Protein AF-A0AAD4QZI2-F1 (afdb_monomer_lite)

Sequence (74 aa):
MDNINRAKGAGTVSRRTAYEWYAKFKSENLTIEDNPRSGRPHEVDRAVVAYAVEIVVLQFPLPPAIGLEMPPDI

Structure (mmCIF, N/CA/C/O backbone):
data_AF-A0AAD4QZI2-F1
#
_entry.id   AF-A0AAD4QZI2-F1
#
loop_
_atom_site.group_PDB
_atom_site.id
_atom_site.type_symbol
_atom_site.label_atom_id
_atom_site.label_alt_id
_atom_site.label_comp_id
_atom_site.label_asym_id
_atom_site.label_entity_id
_atom_site.label_seq_id
_atom_site.pdbx_PDB_ins_code
_atom_site.Cartn_x
_atom_site.Cartn_y
_atom_site.Cartn_z
_atom_site.occupancy
_atom_site.B_iso_or_equiv
_atom_site.auth_seq_id
_atom_site.auth_comp_id
_atom_site.auth_asym_id
_atom_site.auth_atom_id
_atom_site.pdbx_PDB_model_num
ATOM 1 N N . MET A 1 1 ? 5.570 3.910 -16.638 1.00 60.34 1 MET A N 1
ATOM 2 C CA . MET A 1 1 ? 6.318 3.224 -15.552 1.00 60.34 1 MET A CA 1
ATOM 3 C C . MET A 1 1 ? 7.803 3.126 -15.856 1.00 60.34 1 MET A C 1
ATOM 5 O O . MET A 1 1 ? 8.595 3.095 -14.922 1.00 60.34 1 MET A O 1
ATOM 9 N N . ASP A 1 2 ? 8.182 3.140 -17.134 1.00 70.81 2 ASP A N 1
ATOM 10 C CA . ASP A 1 2 ? 9.566 2.930 -17.564 1.00 70.81 2 ASP A CA 1
ATOM 11 C C . ASP A 1 2 ? 10.517 4.014 -17.064 1.00 70.81 2 ASP A C 1
ATOM 13 O O . ASP A 1 2 ? 11.629 3.697 -16.679 1.00 70.81 2 ASP A O 1
ATOM 17 N N . ASN A 1 3 ? 10.066 5.267 -16.945 1.00 81.06 3 ASN A N 1
ATOM 18 C CA . ASN A 1 3 ? 10.907 6.350 -16.423 1.00 81.06 3 ASN A CA 1
ATOM 19 C C . ASN A 1 3 ? 11.300 6.145 -14.948 1.00 81.06 3 ASN A C 1
ATOM 21 O O . ASN A 1 3 ? 12.449 6.383 -14.589 1.00 81.06 3 ASN A O 1
ATOM 25 N N . ILE A 1 4 ? 10.378 5.661 -14.103 1.00 79.88 4 ILE A N 1
ATOM 26 C CA . ILE A 1 4 ? 10.649 5.401 -12.676 1.00 79.88 4 ILE A CA 1
ATOM 27 C C . ILE A 1 4 ? 11.586 4.200 -12.541 1.00 79.88 4 ILE A C 1
ATOM 29 O O . ILE A 1 4 ? 12.612 4.291 -11.871 1.00 79.88 4 ILE A O 1
ATOM 33 N N . ASN A 1 5 ? 11.278 3.106 -13.240 1.00 80.75 5 ASN A N 1
ATOM 34 C CA . ASN A 1 5 ? 12.099 1.896 -13.199 1.00 80.75 5 ASN A CA 1
ATOM 35 C C . ASN A 1 5 ? 13.479 2.113 -13.852 1.00 80.75 5 ASN A C 1
ATOM 37 O O . ASN A 1 5 ? 14.473 1.550 -13.409 1.00 80.75 5 ASN A O 1
ATOM 41 N N . ARG A 1 6 ? 13.586 2.986 -14.858 1.00 82.19 6 ARG A N 1
ATOM 42 C CA . ARG A 1 6 ? 14.869 3.387 -15.452 1.00 82.19 6 ARG A CA 1
ATOM 43 C C . ARG A 1 6 ? 15.716 4.221 -14.493 1.00 82.19 6 ARG A C 1
ATOM 45 O O . ARG A 1 6 ? 16.930 4.072 -14.487 1.00 82.19 6 ARG A O 1
ATOM 52 N N . ALA A 1 7 ? 15.096 5.096 -13.701 1.00 85.62 7 ALA A N 1
ATOM 53 C CA . ALA A 1 7 ? 15.810 5.978 -12.779 1.00 85.62 7 ALA A CA 1
ATOM 54 C C . ALA A 1 7 ? 16.185 5.307 -11.445 1.00 85.62 7 ALA A C 1
ATOM 56 O O . ALA A 1 7 ? 17.149 5.728 -10.808 1.00 85.62 7 ALA A O 1
ATOM 57 N N . LYS A 1 8 ? 15.412 4.312 -10.990 1.00 84.88 8 LYS A N 1
ATOM 58 C CA . LYS A 1 8 ? 15.541 3.712 -9.647 1.00 84.88 8 LYS A CA 1
ATOM 59 C C . LYS A 1 8 ? 15.813 2.206 -9.634 1.00 84.88 8 LYS A C 1
ATOM 61 O O . LYS A 1 8 ? 16.074 1.659 -8.567 1.00 84.88 8 LYS A O 1
ATOM 66 N N . GLY A 1 9 ? 15.827 1.568 -10.801 1.00 84.94 9 GLY A N 1
ATOM 67 C CA . GLY A 1 9 ? 16.062 0.137 -10.952 1.00 84.94 9 GLY A CA 1
ATOM 68 C C . GLY A 1 9 ? 14.802 -0.629 -11.352 1.00 84.94 9 GLY A C 1
ATOM 69 O O . GLY A 1 9 ? 13.664 -0.203 -11.142 1.00 84.94 9 GLY A O 1
ATOM 70 N N . ALA A 1 10 ? 15.001 -1.789 -11.973 1.00 82.12 10 ALA A N 1
ATOM 71 C CA . ALA A 1 10 ? 13.892 -2.656 -12.338 1.00 82.12 10 ALA A CA 1
ATOM 72 C C . ALA A 1 10 ? 13.145 -3.124 -11.077 1.00 82.12 10 ALA A C 1
ATOM 74 O O . ALA A 1 10 ? 13.760 -3.528 -10.094 1.00 82.12 10 ALA A O 1
ATOM 75 N N . GLY A 1 11 ? 11.812 -3.071 -11.113 1.00 81.81 11 GLY A N 1
ATOM 76 C CA . GLY A 1 11 ? 10.961 -3.527 -10.011 1.00 81.81 11 GLY A CA 1
ATOM 77 C C . GLY A 1 11 ? 10.680 -2.492 -8.919 1.00 81.81 11 GLY A C 1
ATOM 78 O O . GLY A 1 11 ? 9.948 -2.819 -7.991 1.00 81.81 11 GLY A O 1
ATOM 79 N N . THR A 1 12 ? 11.178 -1.251 -9.028 1.00 82.88 12 THR A N 1
ATOM 80 C CA . THR A 1 12 ? 10.915 -0.208 -8.017 1.00 82.88 12 THR A CA 1
ATOM 81 C C . THR A 1 12 ? 9.424 0.060 -7.823 1.00 82.88 12 THR A C 1
ATOM 83 O O . THR A 1 12 ? 8.971 0.195 -6.690 1.00 82.88 12 THR A O 1
ATOM 86 N N . VAL A 1 13 ? 8.646 0.144 -8.907 1.00 84.31 13 VAL A N 1
ATOM 87 C CA . VAL A 1 13 ? 7.191 0.320 -8.819 1.00 84.31 13 VAL A CA 1
ATOM 88 C C . VAL A 1 13 ? 6.491 -0.603 -9.807 1.00 84.31 13 VAL A C 1
ATOM 90 O O . VAL A 1 13 ? 6.782 -0.614 -11.009 1.00 84.31 13 VAL A O 1
ATOM 93 N N . SER A 1 14 ? 5.523 -1.368 -9.298 1.00 86.75 14 SER A N 1
ATOM 94 C CA . SER A 1 14 ? 4.650 -2.179 -10.142 1.00 86.75 14 SER A CA 1
ATOM 95 C C . SER A 1 14 ? 3.722 -1.284 -10.970 1.00 86.75 14 SER A C 1
ATOM 97 O O . SER A 1 14 ? 3.320 -0.198 -10.542 1.00 86.75 14 SER A O 1
ATOM 99 N N . ARG A 1 15 ? 3.316 -1.753 -12.156 1.00 86.94 15 ARG A N 1
ATOM 100 C CA . ARG A 1 15 ? 2.339 -1.027 -12.981 1.00 86.94 15 ARG A CA 1
ATOM 101 C C . ARG A 1 15 ? 1.056 -0.739 -12.198 1.00 86.94 15 ARG A C 1
ATOM 103 O O . ARG A 1 15 ? 0.557 0.376 -12.254 1.00 86.94 15 ARG A O 1
ATOM 110 N N . ARG A 1 16 ? 0.565 -1.715 -11.435 1.00 89.81 16 ARG A N 1
ATOM 111 C CA . ARG A 1 16 ? -0.645 -1.577 -10.620 1.00 89.81 16 ARG A CA 1
ATOM 112 C C . ARG A 1 16 ? -0.526 -0.431 -9.616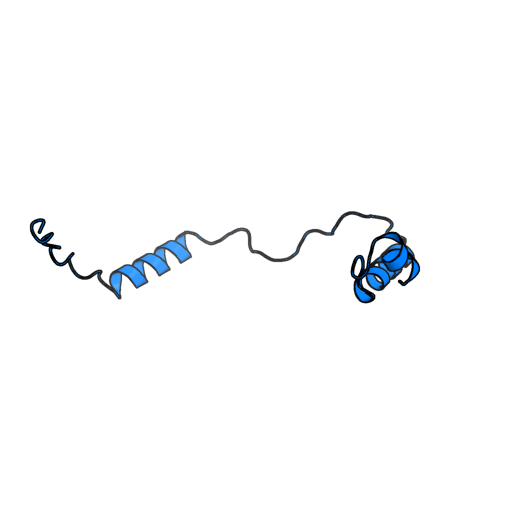 1.00 89.81 16 ARG A C 1
ATOM 114 O O . ARG A 1 16 ? -1.372 0.454 -9.610 1.00 89.81 16 ARG A O 1
ATOM 121 N N . THR A 1 17 ? 0.563 -0.408 -8.854 1.00 89.00 17 THR A N 1
ATOM 122 C CA . THR A 1 17 ? 0.797 0.594 -7.810 1.00 89.00 17 THR A CA 1
ATOM 123 C C . THR A 1 17 ? 0.780 2.013 -8.377 1.00 89.00 17 THR A C 1
ATOM 125 O O . THR A 1 17 ? 0.098 2.876 -7.841 1.00 89.00 17 THR A O 1
ATOM 128 N N . ALA A 1 18 ? 1.458 2.281 -9.500 1.00 89.25 18 ALA A N 1
ATOM 129 C CA . ALA A 1 18 ? 1.446 3.641 -10.048 1.00 89.25 18 ALA A C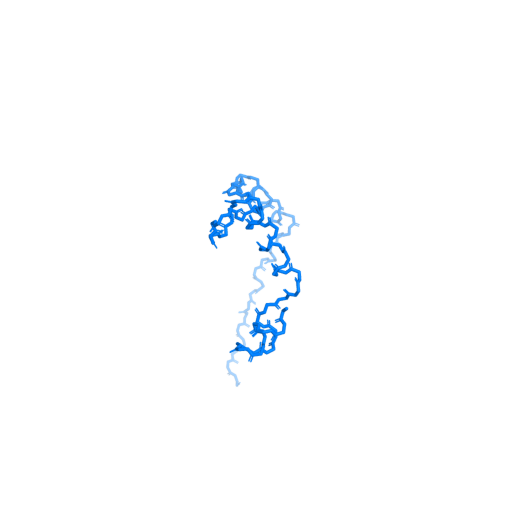A 1
ATOM 130 C C . ALA A 1 18 ? 0.108 4.038 -10.713 1.00 89.25 18 ALA A C 1
ATOM 132 O O . ALA A 1 18 ? -0.192 5.228 -10.776 1.00 89.25 18 ALA A O 1
ATOM 133 N N . TYR A 1 19 ? -0.736 3.084 -11.132 1.00 91.75 19 TYR A N 1
ATOM 134 C CA . TYR A 1 19 ? -2.125 3.394 -11.507 1.00 91.75 19 TYR A CA 1
ATOM 135 C C . TYR A 1 19 ? -2.994 3.738 -10.292 1.00 91.75 19 TYR A C 1
ATOM 137 O O . TYR A 1 19 ? -3.778 4.681 -10.369 1.00 91.75 19 TYR A O 1
ATOM 145 N N . GLU A 1 20 ? -2.845 3.019 -9.177 1.00 91.31 20 GLU A N 1
ATOM 146 C CA . GLU A 1 20 ? -3.552 3.317 -7.921 1.00 91.31 20 GLU A CA 1
ATOM 147 C C . GLU A 1 20 ? -3.192 4.725 -7.412 1.00 91.31 20 GLU A C 1
ATOM 149 O O . GLU A 1 20 ? -4.082 5.516 -7.096 1.00 91.31 20 GLU A O 1
ATOM 154 N N . TRP A 1 21 ? -1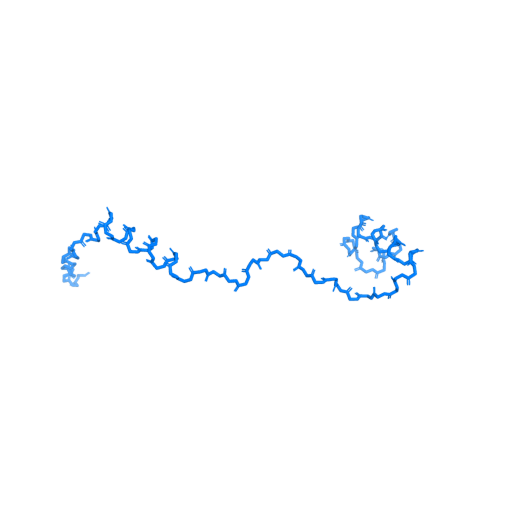.906 5.092 -7.456 1.00 91.50 21 TRP A N 1
ATOM 155 C CA . TRP A 1 21 ? -1.448 6.453 -7.148 1.00 91.50 21 TRP A CA 1
ATOM 156 C C . TRP A 1 21 ? -2.003 7.505 -8.110 1.00 91.50 21 TRP A C 1
ATOM 158 O O . TRP A 1 21 ? -2.481 8.548 -7.670 1.00 91.50 21 TRP A O 1
ATOM 168 N N . TYR A 1 22 ? -1.991 7.236 -9.419 1.00 90.88 22 TYR A N 1
ATOM 169 C CA . TYR A 1 22 ? -2.565 8.156 -10.402 1.00 90.88 22 TYR A CA 1
ATOM 170 C C . TYR A 1 22 ? -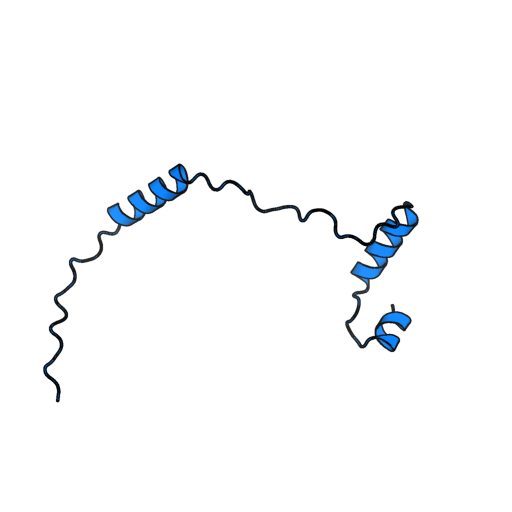4.061 8.397 -10.157 1.00 90.88 22 TYR A C 1
ATOM 172 O O . TYR A 1 22 ? -4.516 9.537 -10.221 1.00 90.88 22 TYR A O 1
ATOM 180 N N . ALA A 1 23 ? -4.823 7.348 -9.833 1.00 93.06 23 ALA A N 1
ATOM 181 C CA . ALA A 1 23 ? -6.240 7.467 -9.502 1.00 93.06 23 ALA A CA 1
ATOM 182 C C . ALA A 1 23 ? -6.467 8.300 -8.229 1.00 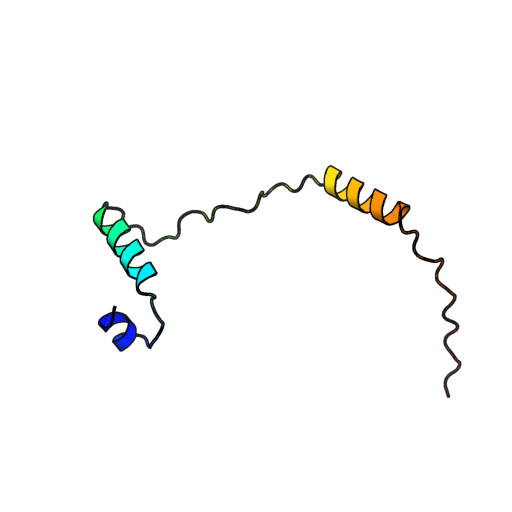93.06 23 ALA A C 1
ATOM 184 O O . ALA A 1 23 ? -7.335 9.172 -8.231 1.00 93.06 23 ALA A O 1
ATOM 185 N N . LYS A 1 24 ? -5.650 8.085 -7.188 1.00 92.19 24 LYS A N 1
ATOM 186 C CA . LYS A 1 24 ? -5.683 8.858 -5.935 1.00 92.19 24 LYS A CA 1
ATOM 187 C C . LYS A 1 24 ? -5.424 10.351 -6.182 1.00 92.19 24 LYS A C 1
ATOM 189 O O . LYS A 1 24 ? -6.182 11.199 -5.723 1.00 92.19 24 LYS A O 1
ATOM 194 N N . PHE A 1 25 ? -4.408 10.680 -6.978 1.00 92.75 25 PHE A N 1
ATOM 195 C CA . PHE A 1 25 ? -4.103 12.074 -7.315 1.00 92.75 25 PHE A CA 1
ATOM 196 C C . PHE A 1 25 ? -5.156 12.710 -8.222 1.00 92.75 25 PHE A C 1
ATOM 198 O O . PHE A 1 25 ? -5.475 13.886 -8.062 1.00 92.75 25 PHE A O 1
ATOM 205 N N . LYS A 1 26 ? -5.740 11.936 -9.144 1.00 94.62 26 LYS A N 1
ATOM 206 C CA . LYS A 1 26 ? -6.837 12.403 -9.999 1.00 94.62 26 LYS A CA 1
ATOM 207 C C . LYS A 1 26 ? -8.092 12.758 -9.194 1.00 94.62 26 LYS A C 1
ATOM 209 O O . LYS A 1 26 ? -8.841 13.625 -9.626 1.00 94.62 26 LYS A O 1
ATOM 214 N N . SER A 1 27 ? -8.318 12.126 -8.041 1.00 92.50 27 SER A N 1
ATOM 215 C CA . SER A 1 27 ? -9.413 12.466 -7.124 1.00 92.50 27 SER A CA 1
ATOM 216 C C . SER A 1 27 ? -9.047 13.575 -6.125 1.00 92.50 27 SER A C 1
ATOM 218 O O . SER A 1 27 ? -9.605 13.600 -5.033 1.00 92.50 27 SER A O 1
ATOM 220 N N . GLU A 1 28 ? -8.061 14.422 -6.449 1.00 92.00 28 GLU A N 1
ATOM 221 C CA . GLU A 1 28 ? -7.559 15.532 -5.615 1.00 92.00 28 GLU A CA 1
ATOM 222 C C . GLU A 1 28 ? -6.987 15.109 -4.249 1.00 92.00 28 GLU A C 1
ATOM 224 O O . GLU A 1 28 ? -6.654 15.941 -3.405 1.00 92.00 28 GLU A O 1
ATOM 229 N N . ASN A 1 29 ? -6.787 13.809 -4.029 1.00 89.50 29 ASN A N 1
ATOM 230 C CA . ASN A 1 29 ? -6.182 13.296 -2.812 1.00 89.50 29 ASN A CA 1
ATOM 231 C C . ASN A 1 29 ? -4.661 13.217 -2.993 1.00 89.50 29 ASN A C 1
ATOM 233 O O . ASN A 1 29 ? -4.114 12.198 -3.408 1.00 89.50 29 ASN A O 1
ATOM 237 N N . LEU A 1 30 ? -3.967 14.305 -2.664 1.00 91.81 30 LEU A N 1
ATOM 238 C CA . LEU A 1 30 ? -2.506 14.409 -2.774 1.00 91.81 30 LEU A CA 1
ATOM 239 C C . LEU A 1 30 ? -1.751 13.849 -1.560 1.00 91.81 30 LEU A C 1
ATOM 241 O O . LEU A 1 30 ? -0.541 14.037 -1.445 1.00 91.81 30 LEU A O 1
ATOM 245 N N . THR A 1 31 ? -2.441 13.169 -0.640 1.00 91.25 31 THR A N 1
ATOM 246 C CA . THR A 1 31 ? -1.781 12.572 0.524 1.00 91.25 31 THR A CA 1
ATOM 247 C C . THR A 1 31 ? -0.831 11.465 0.074 1.00 91.25 31 THR A C 1
ATOM 249 O O . THR A 1 31 ? -1.175 10.631 -0.765 1.00 91.25 31 THR A O 1
ATOM 252 N N . ILE A 1 32 ? 0.375 11.446 0.632 1.00 90.31 32 ILE A N 1
ATOM 253 C CA . ILE A 1 32 ? 1.399 10.430 0.327 1.00 90.31 32 ILE A CA 1
ATOM 254 C C . ILE A 1 32 ? 1.414 9.339 1.408 1.00 90.31 32 ILE A C 1
ATOM 256 O O . ILE A 1 32 ? 1.987 8.272 1.223 1.00 90.31 32 ILE A O 1
ATOM 260 N N . GLU A 1 33 ? 0.747 9.586 2.530 1.00 88.94 33 GLU A N 1
ATOM 261 C CA . GLU A 1 33 ? 0.649 8.627 3.619 1.00 88.94 33 GLU A CA 1
ATOM 262 C C . GLU A 1 33 ? -0.221 7.428 3.226 1.00 88.94 33 GLU A C 1
ATOM 264 O O . GLU A 1 33 ? -1.210 7.549 2.485 1.00 88.94 33 GLU A O 1
ATOM 269 N N . ASP A 1 34 ? 0.181 6.262 3.729 1.00 83.19 34 ASP A N 1
ATOM 270 C CA . ASP A 1 34 ? -0.621 5.051 3.660 1.00 83.19 34 ASP A CA 1
ATOM 271 C C . ASP A 1 34 ? -1.887 5.247 4.496 1.00 83.19 34 ASP A C 1
ATOM 273 O O . ASP A 1 34 ? -1.847 5.725 5.632 1.00 83.19 34 ASP A O 1
ATOM 277 N N . ASN A 1 35 ? -3.022 4.813 3.951 1.00 81.62 35 ASN A N 1
ATOM 278 C CA . ASN A 1 35 ? -4.241 4.718 4.740 1.00 81.62 35 ASN A CA 1
ATOM 279 C C . ASN A 1 35 ? -4.043 3.715 5.890 1.00 81.62 35 ASN A C 1
ATOM 281 O O . ASN A 1 35 ? -3.232 2.787 5.767 1.00 81.62 35 ASN A O 1
ATOM 285 N N . PRO A 1 36 ? -4.824 3.835 6.980 1.00 83.56 36 PRO A N 1
ATOM 286 C CA . PRO A 1 36 ? -4.817 2.848 8.047 1.00 83.56 36 PRO A CA 1
ATOM 287 C C . PRO A 1 36 ? -4.936 1.437 7.469 1.00 83.56 36 PRO A C 1
ATOM 289 O O . PRO A 1 36 ? -5.868 1.133 6.720 1.00 83.56 36 PRO A O 1
ATOM 292 N N . ARG A 1 37 ? -3.971 0.572 7.794 1.00 80.69 37 ARG A N 1
ATOM 293 C CA . ARG A 1 37 ? -4.009 -0.828 7.370 1.00 80.69 37 ARG A CA 1
ATOM 294 C C . ARG A 1 37 ? -5.218 -1.484 8.024 1.00 80.69 37 ARG A C 1
ATOM 296 O O . ARG A 1 37 ? -5.256 -1.653 9.240 1.00 80.69 37 ARG A O 1
ATOM 303 N N . SER A 1 38 ? -6.206 -1.863 7.227 1.00 75.12 38 SER A N 1
ATOM 304 C CA . SER A 1 38 ? -7.324 -2.659 7.717 1.00 75.12 38 SER A CA 1
ATOM 305 C C . SER A 1 38 ? -6.846 -4.081 8.030 1.00 75.12 38 SER A C 1
ATOM 307 O O . SER A 1 38 ? -6.327 -4.749 7.137 1.00 75.12 38 SER A O 1
ATOM 309 N N . GLY A 1 39 ? -7.083 -4.573 9.253 1.00 62.91 39 GLY A N 1
ATOM 310 C CA . GLY A 1 39 ? -7.315 -6.012 9.450 1.00 62.91 39 GLY A CA 1
ATOM 311 C C . GLY A 1 39 ? -6.347 -6.816 10.322 1.00 62.91 39 GLY A C 1
ATOM 312 O O . GLY A 1 39 ? -5.909 -7.887 9.912 1.00 62.91 39 GLY A O 1
ATOM 313 N N . ARG A 1 40 ? -6.153 -6.432 11.586 1.00 63.56 40 ARG A N 1
ATOM 314 C CA . ARG A 1 40 ? -6.191 -7.445 12.654 1.00 63.56 40 ARG A CA 1
ATOM 315 C C . ARG A 1 40 ? -7.095 -6.927 13.773 1.00 63.56 40 ARG A C 1
ATOM 317 O O . ARG A 1 40 ? -6.918 -5.774 14.161 1.00 63.56 40 ARG A O 1
ATOM 324 N N . PRO A 1 41 ? -8.057 -7.714 14.284 1.00 62.00 41 PRO A N 1
ATOM 325 C CA . PRO A 1 41 ? -8.746 -7.348 15.515 1.00 62.00 41 PRO A CA 1
ATOM 326 C C . PRO A 1 41 ? -7.696 -7.136 16.613 1.00 62.00 41 PRO A C 1
ATOM 328 O O . PRO A 1 41 ? -6.843 -8.000 16.821 1.00 62.00 41 PRO A O 1
ATOM 331 N N . HIS A 1 42 ? -7.723 -5.975 17.269 1.00 58.41 42 HIS A N 1
ATOM 332 C CA . HIS A 1 42 ? -6.786 -5.632 18.346 1.00 58.41 42 HIS A CA 1
ATOM 333 C C . HIS A 1 42 ? -7.223 -6.211 19.707 1.00 58.41 42 HIS A C 1
ATOM 335 O O . HIS A 1 42 ? -6.507 -6.095 20.700 1.00 58.41 42 HIS A O 1
ATOM 341 N N . GLU A 1 43 ? -8.368 -6.890 19.756 1.00 62.06 43 GLU A N 1
ATOM 342 C CA . GLU A 1 43 ? -8.847 -7.592 20.940 1.00 62.06 43 GLU A CA 1
ATOM 343 C C . GLU A 1 43 ? -8.967 -9.078 20.634 1.00 62.06 43 GLU A C 1
ATOM 345 O O . GLU A 1 43 ? -9.921 -9.561 20.030 1.00 62.06 43 GLU A O 1
ATOM 350 N N . VAL A 1 44 ? -7.937 -9.808 21.043 1.00 64.94 44 VAL A N 1
ATOM 351 C CA . VAL A 1 44 ? -8.076 -11.231 21.312 1.00 64.94 44 VAL A CA 1
ATOM 352 C C . VAL A 1 44 ? -8.728 -11.326 22.684 1.00 64.94 44 VAL A C 1
ATOM 354 O O . VAL A 1 44 ? -8.134 -10.882 23.670 1.00 64.94 44 VAL A O 1
ATOM 357 N N . ASP A 1 45 ? -9.937 -11.880 22.750 1.00 74.56 45 ASP A N 1
ATOM 358 C CA . ASP A 1 45 ? -10.562 -12.199 24.028 1.00 74.56 45 ASP A CA 1
ATOM 359 C C . ASP A 1 45 ? -9.691 -13.238 24.745 1.00 74.56 45 ASP A C 1
ATOM 361 O O . ASP A 1 45 ? -9.609 -14.412 24.365 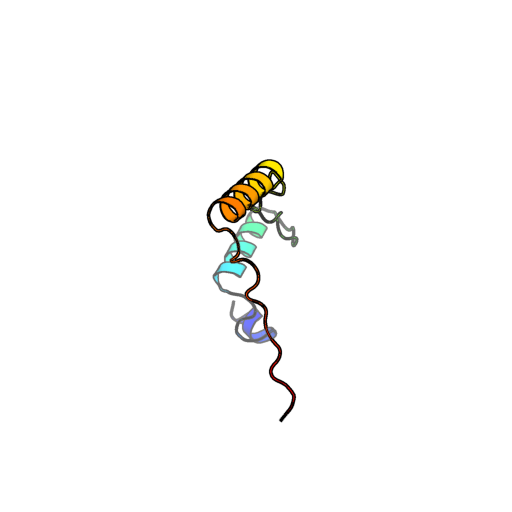1.00 74.56 45 ASP A O 1
ATOM 365 N N . ARG A 1 46 ? -8.981 -12.776 25.777 1.00 75.50 46 ARG A N 1
ATOM 366 C CA . ARG A 1 46 ? -8.065 -13.612 26.552 1.00 75.50 46 ARG A CA 1
ATOM 367 C C . ARG A 1 46 ? -8.805 -14.739 27.259 1.00 75.50 46 ARG A C 1
ATOM 369 O O . ARG A 1 46 ? -8.191 -15.779 27.473 1.00 75.50 46 ARG A O 1
ATOM 376 N N . ALA A 1 47 ? -10.087 -14.562 27.586 1.00 77.38 47 ALA A N 1
ATOM 377 C CA . ALA A 1 47 ? -10.891 -15.605 28.208 1.00 77.38 47 ALA A CA 1
ATOM 378 C C . ALA A 1 47 ? -11.146 -16.754 27.224 1.00 77.38 47 ALA A C 1
ATOM 380 O O . ALA A 1 47 ? -10.974 -17.916 27.582 1.00 77.38 47 ALA A O 1
ATOM 381 N N . VAL A 1 48 ? -11.449 -16.435 25.961 1.00 79.19 48 VAL A N 1
ATOM 382 C CA . VAL A 1 48 ? -11.630 -17.441 24.900 1.00 79.19 48 VAL A CA 1
ATOM 383 C C . VAL A 1 48 ? -10.330 -18.201 24.634 1.00 79.19 48 VAL A C 1
ATOM 385 O O . VAL A 1 48 ? -10.344 -19.423 24.489 1.00 79.19 48 VAL A O 1
ATOM 388 N N . VAL A 1 49 ? -9.191 -17.502 24.616 1.00 79.94 49 VAL A N 1
ATOM 389 C CA . VAL A 1 49 ? -7.882 -18.149 24.431 1.00 79.94 49 VAL A CA 1
ATOM 390 C C . VAL A 1 49 ? -7.506 -19.015 25.629 1.00 79.94 49 VAL A C 1
ATOM 392 O O . VAL A 1 49 ? -7.056 -20.140 25.432 1.00 79.94 49 VAL A O 1
ATOM 395 N N . ALA A 1 50 ? -7.709 -18.529 26.854 1.00 80.88 50 ALA A N 1
ATOM 396 C CA . ALA A 1 50 ? -7.428 -19.295 28.064 1.00 80.88 50 ALA A CA 1
ATOM 397 C C . ALA A 1 50 ? -8.269 -20.577 28.121 1.00 80.88 50 ALA A C 1
ATOM 399 O O . ALA A 1 50 ? -7.720 -21.648 28.359 1.00 80.88 50 ALA A O 1
ATOM 400 N N . TYR A 1 51 ? -9.561 -20.485 27.798 1.00 81.19 51 TYR A N 1
ATOM 401 C CA . TYR A 1 51 ? -10.460 -21.636 27.755 1.00 81.19 51 TYR A CA 1
ATOM 402 C C . TYR A 1 51 ? -10.035 -22.673 26.705 1.00 81.19 51 TYR A C 1
ATOM 404 O O . TYR A 1 51 ? -9.992 -23.870 26.985 1.00 81.19 51 TYR A O 1
ATOM 412 N N . ALA A 1 52 ? -9.658 -22.228 25.502 1.00 80.12 52 ALA A N 1
ATOM 413 C CA . ALA A 1 52 ? -9.169 -23.124 24.457 1.00 80.12 52 ALA A CA 1
ATOM 414 C C . ALA A 1 52 ? -7.850 -23.816 24.848 1.00 80.12 52 ALA A C 1
ATOM 416 O O . ALA A 1 52 ? -7.676 -25.003 24.575 1.00 80.12 52 ALA A O 1
ATOM 417 N N . VAL A 1 53 ? -6.935 -23.096 25.508 1.00 81.31 53 VAL A N 1
ATOM 418 C CA . VAL A 1 53 ? -5.682 -23.667 26.028 1.00 81.31 53 VAL A CA 1
ATOM 419 C C . VAL A 1 53 ? -5.969 -24.698 27.118 1.00 81.31 53 VAL A C 1
ATOM 421 O O . VAL A 1 53 ? -5.400 -25.786 27.081 1.00 81.31 53 VAL A O 1
ATOM 424 N N . GLU A 1 54 ? -6.875 -24.393 28.046 1.00 78.69 54 GLU A N 1
ATOM 425 C CA . GLU A 1 54 ? -7.252 -25.301 29.130 1.00 78.69 54 GLU A CA 1
ATOM 426 C C . GLU A 1 54 ? -7.875 -26.593 28.589 1.00 78.69 54 GLU A C 1
ATOM 428 O O . GLU A 1 54 ? -7.452 -27.681 28.974 1.00 78.69 54 GLU A O 1
ATOM 433 N N . ILE A 1 55 ? -8.779 -26.507 27.606 1.00 77.25 55 ILE A N 1
ATOM 434 C CA . ILE A 1 55 ? -9.333 -27.694 26.938 1.00 77.25 55 ILE A CA 1
ATOM 435 C C . ILE A 1 55 ? -8.234 -28.540 26.296 1.00 77.25 55 ILE A C 1
ATOM 437 O O . ILE A 1 55 ? -8.244 -29.759 26.445 1.00 77.25 55 ILE A O 1
ATOM 441 N N . VAL A 1 56 ? -7.286 -27.932 25.580 1.00 76.81 56 VAL A N 1
ATOM 442 C CA . VAL A 1 56 ? -6.218 -28.686 24.901 1.00 76.81 56 VAL A CA 1
ATOM 443 C C . VAL A 1 56 ? -5.302 -29.380 25.910 1.00 76.81 56 VAL A C 1
ATOM 445 O O . VAL A 1 56 ? -4.950 -30.541 25.706 1.00 76.81 56 VAL A O 1
ATOM 448 N N . VAL A 1 57 ? -4.964 -28.706 27.013 1.00 77.19 57 VAL A N 1
ATOM 449 C CA . VAL A 1 57 ? -4.151 -29.270 28.103 1.00 77.19 57 VAL A CA 1
ATOM 450 C C . VAL A 1 57 ? -4.880 -30.417 28.814 1.00 77.19 57 VAL A C 1
ATOM 452 O O . VAL A 1 57 ? -4.244 -31.395 29.202 1.00 77.19 57 VAL A O 1
ATOM 455 N N . LEU A 1 58 ? -6.207 -30.335 28.949 1.00 76.06 58 LEU A N 1
ATOM 456 C CA . LEU A 1 58 ? -7.026 -31.397 29.543 1.00 76.06 58 LEU A CA 1
ATOM 457 C C . LEU A 1 58 ? -7.268 -32.577 28.585 1.00 76.06 58 LEU A C 1
ATOM 459 O O . LEU A 1 58 ? -7.336 -33.720 29.031 1.00 76.06 58 LEU A O 1
ATOM 463 N N . GLN A 1 59 ? -7.377 -32.321 27.279 1.00 73.25 59 GLN A N 1
ATOM 464 C CA . GLN A 1 59 ? -7.621 -33.344 26.254 1.00 73.25 59 GLN A CA 1
ATOM 465 C C . GLN A 1 59 ? -6.348 -34.130 25.892 1.00 73.25 59 GLN A C 1
ATOM 467 O O . GLN A 1 59 ? -6.430 -35.294 25.499 1.00 73.25 59 GLN A O 1
ATOM 472 N N . PHE A 1 60 ? -5.175 -33.508 26.034 1.00 72.62 60 PHE A N 1
ATOM 473 C CA . PHE A 1 60 ? -3.867 -34.131 25.841 1.00 72.62 60 PHE A CA 1
ATOM 474 C C . PHE A 1 60 ? -3.028 -33.952 27.109 1.00 72.62 60 PHE A C 1
ATOM 476 O O . PHE A 1 60 ? -2.167 -33.068 27.146 1.00 72.62 60 PHE A O 1
ATOM 483 N N . PRO A 1 61 ? -3.254 -34.767 28.159 1.00 66.25 61 PRO A N 1
ATOM 484 C CA . PRO A 1 61 ? -2.382 -34.735 29.321 1.00 66.25 61 PRO A CA 1
ATOM 485 C C . PRO A 1 61 ? -0.958 -35.030 28.848 1.00 66.25 61 PRO A C 1
ATOM 487 O O . PRO A 1 61 ? -0.706 -36.061 28.217 1.00 66.25 61 PRO A O 1
ATOM 490 N N . LEU A 1 62 ? -0.033 -34.102 29.121 1.00 61.28 62 LEU A N 1
ATOM 491 C CA . LEU A 1 62 ? 1.392 -34.348 28.923 1.00 61.28 62 LEU A CA 1
ATOM 492 C C . LEU A 1 62 ? 1.713 -35.686 29.597 1.00 61.28 62 LEU A C 1
ATOM 494 O O . LEU A 1 62 ? 1.332 -35.864 30.761 1.00 61.28 62 LEU A O 1
ATOM 498 N N . PRO A 1 63 ? 2.359 -36.639 28.900 1.00 62.06 63 PRO A N 1
ATOM 499 C CA . PRO A 1 63 ? 2.777 -37.865 29.554 1.00 62.06 63 PRO A CA 1
ATOM 500 C C . PRO A 1 63 ? 3.593 -37.463 30.788 1.00 62.06 63 PRO A C 1
ATOM 502 O O . PRO A 1 63 ? 4.413 -36.541 30.676 1.00 62.06 63 PRO A O 1
ATOM 505 N N . PRO A 1 64 ? 3.348 -38.080 31.963 1.00 58.62 64 PRO A N 1
ATOM 506 C CA . PRO A 1 64 ? 4.159 -37.804 33.140 1.00 58.62 64 PRO A CA 1
ATOM 507 C C . PRO A 1 64 ? 5.599 -37.972 32.694 1.00 58.62 64 PRO A C 1
ATOM 509 O O . PRO A 1 64 ? 5.900 -38.995 32.078 1.00 58.62 64 PRO A O 1
ATOM 512 N N . ALA A 1 65 ? 6.411 -36.927 32.890 1.00 58.41 65 ALA A N 1
ATOM 513 C CA . ALA A 1 65 ? 7.783 -36.867 32.416 1.00 58.41 65 ALA A CA 1
ATOM 514 C C . ALA A 1 65 ? 8.429 -38.234 32.651 1.00 58.41 65 ALA A C 1
ATOM 516 O O . ALA A 1 65 ? 8.681 -38.610 33.796 1.00 58.41 65 ALA A O 1
ATOM 517 N N . ILE A 1 66 ? 8.582 -39.018 31.575 1.00 54.66 66 ILE A N 1
ATOM 518 C CA . ILE A 1 66 ? 9.301 -40.283 31.631 1.00 54.66 66 ILE A CA 1
ATOM 519 C C . ILE A 1 66 ? 10.663 -39.852 32.123 1.00 54.66 66 ILE A C 1
ATOM 521 O O . ILE A 1 66 ? 11.287 -39.013 31.471 1.00 54.66 66 ILE A O 1
ATOM 525 N N . GLY A 1 67 ? 11.038 -40.321 33.315 1.00 53.38 67 GLY A N 1
ATOM 526 C CA . GLY A 1 67 ? 12.316 -40.005 33.921 1.00 53.38 67 GLY A CA 1
ATOM 527 C C . GLY A 1 67 ? 13.383 -40.201 32.862 1.00 53.38 67 GLY A C 1
ATOM 528 O O . GLY A 1 67 ? 13.672 -41.329 32.471 1.00 53.38 67 GLY A O 1
ATOM 529 N N . LEU A 1 68 ? 13.903 -39.090 32.341 1.00 51.75 68 LEU A N 1
ATOM 530 C CA . LEU A 1 68 ? 15.102 -39.101 31.535 1.00 51.75 68 LEU A CA 1
ATOM 531 C C . LEU A 1 68 ? 16.206 -39.391 32.540 1.00 51.75 68 LEU A C 1
ATOM 533 O O . LEU A 1 68 ? 16.823 -38.479 33.087 1.00 51.75 68 LEU A O 1
ATOM 537 N N . GLU A 1 69 ? 16.383 -40.676 32.843 1.00 56.84 69 GLU A N 1
ATOM 538 C CA . GLU A 1 69 ? 17.659 -41.181 33.304 1.00 56.84 69 GLU A CA 1
ATOM 539 C C . GLU A 1 69 ? 18.663 -40.767 32.231 1.00 56.84 69 GLU A C 1
ATOM 541 O O . GLU A 1 69 ? 18.724 -41.319 31.133 1.00 56.84 69 GLU A O 1
ATOM 546 N N . MET A 1 70 ? 19.364 -39.679 32.530 1.00 62.88 70 MET A N 1
ATOM 547 C CA . MET A 1 70 ? 20.559 -39.260 31.831 1.00 62.88 70 MET A CA 1
ATOM 548 C C . MET A 1 70 ? 21.506 -40.468 31.845 1.00 62.88 70 MET A C 1
ATOM 550 O O . MET A 1 70 ? 21.851 -40.928 32.938 1.00 62.88 70 MET A O 1
ATOM 554 N N . PRO A 1 71 ? 21.876 -41.043 30.686 1.00 64.38 71 PRO A N 1
ATOM 555 C CA . PRO A 1 71 ? 22.842 -42.130 30.678 1.00 64.38 71 PRO A CA 1
ATOM 556 C C . PRO A 1 71 ? 24.152 -41.611 31.289 1.00 64.38 71 PRO A C 1
ATOM 558 O O . PRO A 1 71 ? 24.508 -40.455 31.037 1.00 64.38 71 PRO A O 1
ATOM 561 N N . PRO A 1 72 ? 24.851 -42.411 32.114 1.00 61.00 72 PRO A N 1
ATOM 562 C CA . PRO A 1 72 ? 26.131 -41.987 32.652 1.00 61.00 72 PRO A CA 1
ATOM 563 C C . PRO A 1 72 ? 27.095 -41.770 31.487 1.00 61.00 72 PRO A C 1
ATOM 565 O O . PRO A 1 72 ? 27.143 -42.593 30.570 1.00 61.00 72 PRO A O 1
ATOM 568 N N . ASP A 1 73 ? 27.816 -40.650 31.540 1.00 62.78 73 ASP A N 1
ATOM 569 C CA . ASP A 1 73 ? 28.834 -40.262 30.568 1.00 62.78 73 ASP A CA 1
ATOM 570 C C . ASP A 1 73 ? 29.725 -41.463 30.200 1.00 62.78 73 ASP A C 1
ATOM 572 O O . ASP A 1 73 ? 30.392 -42.045 31.064 1.00 62.78 73 ASP A O 1
ATOM 576 N N . ILE A 1 74 ? 29.728 -41.817 28.911 1.00 46.22 74 ILE A N 1
ATOM 577 C CA . ILE A 1 74 ? 30.777 -42.610 28.256 1.00 46.22 74 ILE A CA 1
ATOM 578 C C . ILE A 1 74 ? 31.316 -41.780 27.099 1.00 46.22 74 ILE A C 1
ATOM 580 O O . ILE A 1 74 ? 30.492 -41.353 26.257 1.00 46.22 74 ILE A O 1
#

Organism: NCBI:txid166010

Radius of gyration: 27.77 Å; chains: 1; bounding box: 42×58×52 Å

Foldseek 3Di:
DCVCCVVPHHPPDDPVRVVVVVVCVVVVNPDPDDDPDDDDPPDDPVVVVVVVVVVVCVVDPDDPPPPPPPPPDD

Secondary structure (DSSP, 8-state):
-HHHHHHH-TTSS-HHHHHHHHHHHHTT----SPPP-----S---HHHHHHHHHHHHHHSPPPP-----PPP--

InterPro domains:
  IPR024967 DNA-binding domain, IS481-type [PF13011] (6-56)

pLDDT: mean 77.0, std 12.36, range [46.22, 94.62]